Protein AF-A0A7W0C0Z3-F1 (afdb_monomer_lite)

Secondary structure (DSSP, 8-state):
--HHHHHHHHHHHHHHHHHHHHHHHHHHHHHHHHTTPEEPSSS--EE-----TT-GGGSS--EEEEEEEETTEEEEEEEEEEE--SEETTEE-SS-EEEEEEEE------

Organism: NCBI:txid247480

Sequence (110 aa):
MSVGKEIKNIYDAILKICTETSHFISVVNDLFVRYGWNPVGGNGVMWDRSTHYAQPRFWLPYFQQRVFATEQDTTKGVGINIIFDEASRELMNTIPFVFCCYIKVENSGR

Radius of gyration: 16.99 Å; chains: 1; bounding box: 42×29×55 Å

Structure (mmCIF, N/CA/C/O backbone):
data_AF-A0A7W0C0Z3-F1
#
_entry.id   AF-A0A7W0C0Z3-F1
#
loop_
_atom_site.group_PDB
_atom_site.id
_atom_site.type_symbol
_atom_site.label_atom_id
_atom_site.label_alt_id
_atom_site.label_comp_id
_atom_site.label_asym_id
_atom_site.label_entity_id
_atom_site.label_seq_id
_atom_site.pdbx_PDB_ins_code
_atom_site.Cartn_x
_atom_site.Cartn_y
_atom_site.Cartn_z
_atom_site.occupancy
_atom_site.B_iso_or_equiv
_atom_site.auth_seq_id
_atom_site.auth_comp_id
_atom_site.auth_asym_id
_atom_site.auth_atom_id
_atom_site.pdbx_PDB_model_num
ATOM 1 N N . MET A 1 1 ? 20.460 1.263 -26.770 1.00 57.25 1 MET A N 1
ATOM 2 C CA . MET A 1 1 ? 19.302 1.533 -25.885 1.00 57.25 1 MET A CA 1
ATOM 3 C C . MET A 1 1 ? 19.310 3.010 -25.532 1.00 57.25 1 MET A C 1
ATOM 5 O O . MET A 1 1 ? 20.378 3.505 -25.201 1.00 57.25 1 MET A O 1
ATOM 9 N N . SER A 1 2 ? 18.190 3.727 -25.670 1.00 85.50 2 SER A N 1
ATOM 10 C CA . SER A 1 2 ? 18.106 5.145 -25.287 1.00 85.50 2 SER A CA 1
ATOM 11 C C . SER A 1 2 ? 17.600 5.277 -23.850 1.00 85.50 2 SER A C 1
ATOM 13 O O . SER A 1 2 ? 16.687 4.561 -23.444 1.00 85.50 2 SER A O 1
ATOM 15 N N . VAL A 1 3 ? 18.168 6.219 -23.094 1.00 85.38 3 VAL A N 1
ATOM 16 C CA . VAL A 1 3 ? 17.823 6.486 -21.684 1.00 85.38 3 VAL A CA 1
ATOM 17 C C . VAL A 1 3 ? 16.313 6.689 -21.484 1.00 85.38 3 VAL A C 1
ATOM 19 O O . VAL A 1 3 ? 15.741 6.180 -20.526 1.00 85.38 3 VAL A O 1
ATOM 22 N N . GLY A 1 4 ? 15.636 7.355 -22.427 1.00 86.56 4 GLY A N 1
ATOM 23 C CA . GLY A 1 4 ? 14.189 7.582 -22.350 1.00 86.56 4 GLY A CA 1
ATOM 24 C C . GLY A 1 4 ? 13.344 6.302 -22.375 1.00 86.56 4 GLY A C 1
ATOM 25 O O . GLY A 1 4 ? 12.313 6.245 -21.709 1.00 86.56 4 GLY A O 1
ATOM 26 N N . LYS A 1 5 ? 13.782 5.255 -23.089 1.00 91.69 5 LYS A N 1
ATOM 27 C CA . LYS A 1 5 ? 13.070 3.967 -23.118 1.00 91.69 5 LYS A CA 1
ATOM 28 C C . LYS A 1 5 ? 13.166 3.251 -21.768 1.00 91.69 5 LYS A C 1
ATOM 30 O O . LYS A 1 5 ? 12.169 2.717 -21.298 1.00 91.69 5 LYS A O 1
ATOM 35 N N . GLU A 1 6 ? 14.335 3.296 -21.133 1.00 86.62 6 GLU A N 1
ATOM 36 C CA . GLU A 1 6 ? 14.548 2.694 -19.811 1.00 86.62 6 GLU A CA 1
ATOM 37 C C . GLU A 1 6 ? 13.727 3.400 -18.726 1.00 86.62 6 GLU A C 1
ATOM 39 O O . GLU A 1 6 ? 13.042 2.742 -17.948 1.00 86.62 6 GLU A O 1
ATOM 44 N N . ILE A 1 7 ? 13.704 4.738 -18.729 1.00 83.44 7 ILE A N 1
ATOM 45 C CA . ILE A 1 7 ? 12.886 5.518 -17.784 1.00 83.44 7 ILE A CA 1
ATOM 46 C C . ILE A 1 7 ? 11.398 5.187 -17.944 1.00 83.44 7 ILE A C 1
ATOM 48 O O . ILE A 1 7 ? 10.699 4.998 -16.948 1.00 83.44 7 ILE A O 1
ATOM 52 N N . LYS A 1 8 ? 10.909 5.069 -19.185 1.00 85.56 8 LYS A N 1
ATOM 53 C CA . LYS A 1 8 ? 9.518 4.682 -19.436 1.00 85.56 8 LYS A CA 1
ATOM 54 C C . LYS A 1 8 ? 9.203 3.281 -18.902 1.00 85.56 8 LYS A C 1
ATOM 56 O O . LYS A 1 8 ? 8.174 3.109 -18.258 1.00 85.56 8 LYS A O 1
ATOM 61 N N . ASN A 1 9 ? 10.085 2.308 -19.122 1.00 87.44 9 ASN A N 1
ATOM 62 C CA . ASN A 1 9 ? 9.893 0.950 -18.610 1.00 87.44 9 ASN A CA 1
ATOM 63 C C . ASN A 1 9 ? 9.805 0.926 -17.073 1.00 87.44 9 ASN A C 1
ATOM 65 O O . ASN A 1 9 ? 8.956 0.229 -16.521 1.00 87.44 9 ASN A O 1
ATOM 69 N N . ILE A 1 10 ? 10.648 1.710 -16.388 1.00 83.00 10 ILE A N 1
ATOM 70 C CA . ILE A 1 10 ? 10.611 1.856 -14.924 1.00 83.00 10 ILE A CA 1
ATOM 71 C C . ILE A 1 10 ? 9.271 2.454 -14.482 1.00 83.00 10 ILE A C 1
ATOM 73 O O . ILE A 1 10 ? 8.620 1.909 -13.592 1.00 83.00 10 ILE A O 1
ATOM 77 N N . TYR A 1 11 ? 8.833 3.540 -15.125 1.00 82.06 11 TYR A N 1
ATOM 78 C CA . TYR A 1 11 ? 7.552 4.176 -14.821 1.00 82.06 11 TYR A CA 1
ATOM 79 C C . TYR A 1 11 ? 6.371 3.211 -14.993 1.00 82.06 11 TYR A C 1
ATOM 81 O O . TYR A 1 11 ? 5.550 3.081 -14.088 1.00 82.06 11 TYR A O 1
ATOM 89 N N . ASP A 1 12 ? 6.305 2.502 -16.122 1.00 84.69 12 ASP A N 1
ATOM 90 C CA . ASP A 1 12 ? 5.214 1.569 -16.418 1.00 84.69 12 ASP A CA 1
ATOM 91 C C . ASP A 1 12 ? 5.175 0.413 -15.396 1.00 84.69 12 ASP A C 1
ATOM 93 O O . ASP A 1 12 ? 4.099 0.001 -14.955 1.00 84.69 12 ASP A O 1
ATOM 97 N N . ALA A 1 13 ? 6.343 -0.081 -14.964 1.00 83.88 13 ALA A N 1
ATOM 98 C CA . ALA A 1 13 ? 6.440 -1.107 -13.927 1.00 83.88 13 ALA A CA 1
ATOM 99 C C . ALA A 1 13 ? 5.939 -0.603 -12.561 1.00 83.88 13 ALA A C 1
ATOM 101 O O . ALA A 1 13 ? 5.150 -1.290 -11.908 1.00 83.88 13 ALA A O 1
ATOM 102 N N . ILE A 1 14 ? 6.338 0.606 -12.150 1.00 79.81 14 ILE A N 1
ATOM 103 C CA . ILE A 1 14 ? 5.875 1.232 -10.901 1.00 79.81 14 ILE A CA 1
ATOM 104 C C . ILE A 1 14 ? 4.362 1.462 -10.945 1.00 79.81 14 ILE A C 1
ATOM 106 O O . ILE A 1 14 ? 3.659 1.114 -9.997 1.00 79.81 14 ILE A O 1
ATOM 110 N N . LEU A 1 15 ? 3.841 1.996 -12.053 1.00 82.06 15 LEU A N 1
ATOM 111 C CA . LEU A 1 15 ? 2.411 2.246 -12.231 1.00 82.06 15 LEU A CA 1
ATOM 112 C C . LEU A 1 15 ? 1.589 0.962 -12.079 1.00 82.06 15 LEU A C 1
ATOM 114 O O . LEU A 1 15 ? 0.550 0.965 -11.414 1.00 82.06 15 LEU A O 1
ATOM 118 N N . LYS A 1 16 ? 2.069 -0.143 -12.656 1.00 84.94 16 LYS A N 1
ATOM 119 C CA . LYS A 1 16 ? 1.428 -1.450 -12.515 1.00 84.94 16 LYS A CA 1
ATOM 120 C C . LYS A 1 16 ? 1.400 -1.908 -11.055 1.00 84.94 16 LYS A C 1
ATOM 122 O O . LYS A 1 16 ? 0.336 -2.275 -10.568 1.00 84.94 16 LYS A O 1
ATOM 127 N N . ILE A 1 17 ? 2.527 -1.833 -10.342 1.00 79.31 17 IL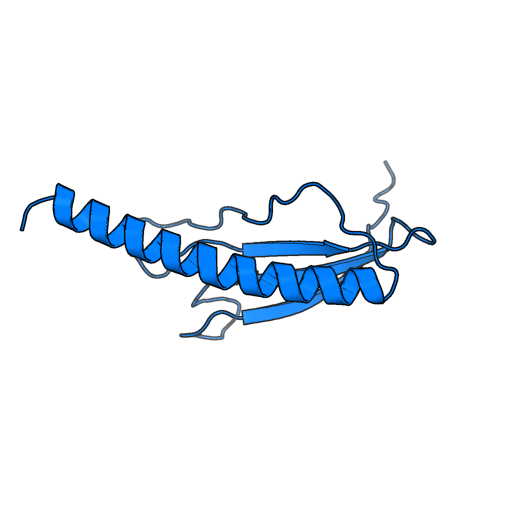E A N 1
ATOM 128 C CA . ILE A 1 17 ? 2.607 -2.206 -8.917 1.00 79.31 17 ILE A CA 1
ATOM 129 C C . ILE A 1 17 ? 1.635 -1.365 -8.081 1.00 79.31 17 ILE A C 1
ATOM 131 O O . ILE A 1 17 ? 0.860 -1.913 -7.296 1.00 79.31 17 ILE A O 1
ATOM 135 N N . CYS A 1 18 ? 1.626 -0.046 -8.276 1.00 78.56 18 CYS A N 1
ATOM 136 C CA . CYS A 1 18 ? 0.720 0.852 -7.566 1.00 78.56 18 CYS A CA 1
ATOM 137 C C . CYS A 1 18 ? -0.757 0.539 -7.849 1.00 78.56 18 CYS A C 1
ATOM 139 O O . CYS A 1 18 ? -1.571 0.620 -6.933 1.00 78.56 18 CYS A O 1
ATOM 141 N N . THR A 1 19 ? -1.097 0.157 -9.083 1.00 82.00 19 THR A N 1
ATOM 142 C CA . THR A 1 19 ? -2.469 -0.199 -9.486 1.00 82.00 19 THR A CA 1
ATOM 143 C C . THR A 1 19 ? -2.936 -1.496 -8.829 1.00 82.00 19 THR A C 1
ATOM 145 O O . THR A 1 19 ? -4.016 -1.547 -8.252 1.00 82.00 19 THR A O 1
ATOM 148 N N . GLU A 1 20 ? -2.116 -2.546 -8.853 1.00 84.94 20 GLU A N 1
ATOM 149 C CA . GLU A 1 20 ? -2.476 -3.809 -8.191 1.00 84.94 20 GLU A CA 1
ATOM 150 C C . GLU A 1 20 ? -2.583 -3.633 -6.671 1.00 84.94 20 GLU A C 1
ATOM 152 O O . GLU A 1 20 ? -3.480 -4.174 -6.021 1.00 84.94 20 GLU A O 1
ATOM 157 N N . THR A 1 21 ? -1.701 -2.815 -6.094 1.00 80.00 21 THR A N 1
ATOM 158 C CA . THR A 1 21 ? -1.723 -2.558 -4.652 1.00 80.00 21 THR A CA 1
ATOM 159 C C . THR A 1 21 ? -2.921 -1.699 -4.243 1.00 80.00 21 THR A C 1
ATOM 161 O O . THR A 1 21 ? -3.511 -1.942 -3.190 1.00 80.00 21 THR A O 1
ATOM 164 N N . SER A 1 22 ? -3.343 -0.740 -5.078 1.00 82.62 22 SER A N 1
ATOM 165 C CA . SER A 1 22 ? -4.551 0.048 -4.814 1.00 82.62 22 SER A CA 1
ATOM 166 C C . SER A 1 22 ? -5.806 -0.824 -4.833 1.00 82.62 22 SER A C 1
ATOM 168 O O . SER A 1 22 ? -6.614 -0.712 -3.915 1.00 82.62 22 SER A O 1
ATOM 170 N N . HIS A 1 23 ? -5.931 -1.756 -5.786 1.00 87.06 23 HIS A N 1
ATOM 171 C CA . HIS A 1 23 ? -7.029 -2.726 -5.806 1.00 87.06 23 HIS A CA 1
ATOM 172 C C . HIS A 1 23 ? -7.077 -3.561 -4.522 1.00 87.06 23 HIS A C 1
ATOM 174 O O . HIS A 1 23 ? -8.140 -3.704 -3.916 1.00 87.06 23 HIS A O 1
ATOM 180 N N . PHE A 1 24 ? -5.928 -4.073 -4.071 1.00 86.62 24 PHE A N 1
ATOM 181 C CA . PHE A 1 24 ? -5.847 -4.819 -2.818 1.00 86.62 24 PHE A CA 1
ATOM 182 C C . PHE A 1 24 ? -6.288 -3.972 -1.610 1.00 86.62 24 PHE A C 1
ATOM 184 O O . PHE A 1 24 ? -7.139 -4.404 -0.830 1.00 86.62 24 PHE A O 1
ATOM 191 N N . ILE A 1 25 ? -5.764 -2.748 -1.473 1.00 84.19 25 ILE A N 1
ATOM 192 C CA . ILE A 1 25 ? -6.116 -1.846 -0.365 1.00 84.19 25 ILE A CA 1
ATOM 193 C C . ILE A 1 25 ? -7.602 -1.474 -0.401 1.00 84.19 25 ILE A C 1
ATOM 195 O O . ILE A 1 25 ? -8.220 -1.401 0.659 1.00 84.19 25 ILE A O 1
ATOM 199 N N . SER A 1 26 ? -8.198 -1.283 -1.580 1.00 87.44 26 SER A N 1
ATOM 200 C CA . SER A 1 26 ? -9.636 -1.030 -1.721 1.00 87.44 26 SER A CA 1
ATOM 201 C C . SER A 1 26 ? -10.476 -2.182 -1.172 1.00 87.44 26 SER A C 1
ATOM 203 O O . SER A 1 26 ? -11.382 -1.943 -0.378 1.00 87.44 26 SER A O 1
ATOM 205 N N . VAL A 1 27 ? -10.132 -3.432 -1.505 1.00 90.19 27 VAL A N 1
ATOM 206 C CA . VAL A 1 27 ? -10.831 -4.615 -0.971 1.00 90.19 27 VAL A CA 1
ATOM 207 C C . VAL A 1 27 ? -10.715 -4.687 0.554 1.00 90.19 27 VAL A C 1
ATOM 209 O O . VAL A 1 27 ? -11.708 -4.927 1.243 1.00 90.19 27 VAL A O 1
ATOM 212 N N . VAL A 1 28 ? -9.518 -4.446 1.097 1.00 88.50 28 VAL A N 1
ATOM 213 C CA . VAL A 1 28 ? -9.290 -4.406 2.550 1.00 88.50 28 VAL A CA 1
ATOM 214 C C . VAL A 1 28 ? -10.111 -3.292 3.204 1.00 88.50 28 VAL A C 1
ATOM 216 O O . VAL A 1 28 ? -10.760 -3.522 4.221 1.00 88.50 28 VAL A O 1
ATOM 219 N N . ASN A 1 29 ? -10.107 -2.094 2.622 1.00 88.25 29 ASN A N 1
ATOM 220 C CA . ASN A 1 29 ? -10.844 -0.945 3.133 1.00 88.25 29 ASN A CA 1
ATOM 221 C C . ASN A 1 29 ? -12.348 -1.227 3.196 1.00 88.25 29 ASN A C 1
ATOM 223 O O . ASN A 1 29 ? -12.959 -1.016 4.241 1.00 88.25 29 ASN A O 1
ATOM 227 N N . ASP A 1 30 ? -12.925 -1.769 2.124 1.00 90.38 30 ASP A N 1
ATOM 228 C CA . ASP A 1 30 ? -14.344 -2.124 2.076 1.00 90.38 30 ASP A CA 1
ATOM 229 C C . ASP A 1 30 ? -14.707 -3.183 3.122 1.00 90.38 30 ASP A C 1
ATOM 231 O O . ASP A 1 30 ? -15.768 -3.104 3.744 1.00 90.38 30 ASP A O 1
ATOM 235 N N . LEU A 1 31 ? -13.824 -4.160 3.354 1.00 91.25 31 LEU A N 1
ATOM 236 C CA . LEU A 1 31 ? -14.023 -5.184 4.376 1.00 91.25 31 LEU A CA 1
ATOM 237 C C . LEU A 1 31 ? -14.073 -4.571 5.782 1.00 91.25 31 LEU A C 1
ATOM 239 O O . LEU A 1 31 ? -15.014 -4.828 6.528 1.00 91.25 31 LEU A O 1
ATOM 243 N N . PHE A 1 32 ? -13.094 -3.739 6.139 1.00 89.06 32 PHE A N 1
ATOM 244 C CA . PHE A 1 32 ? -13.030 -3.100 7.458 1.00 89.06 32 PHE A CA 1
ATOM 245 C C . PHE A 1 32 ? -14.211 -2.155 7.701 1.00 89.06 32 PHE A C 1
ATOM 247 O O . PHE A 1 32 ? -14.822 -2.207 8.770 1.00 89.06 32 PHE A O 1
ATOM 254 N N . VAL A 1 33 ? -14.592 -1.362 6.695 1.00 88.25 33 VAL A N 1
ATOM 255 C CA . VAL A 1 33 ? -15.762 -0.474 6.771 1.00 88.25 33 VAL A CA 1
ATOM 256 C C . VAL A 1 33 ? -17.048 -1.270 7.004 1.00 88.25 33 VAL A C 1
ATOM 258 O O . VAL A 1 33 ? -17.851 -0.897 7.858 1.00 88.25 33 VAL A O 1
ATOM 261 N N . ARG A 1 34 ? -17.232 -2.415 6.331 1.00 91.25 34 ARG A N 1
ATOM 262 C CA . ARG A 1 34 ? -18.384 -3.307 6.579 1.00 91.25 34 ARG A CA 1
ATOM 263 C C . ARG A 1 34 ? -18.435 -3.842 8.011 1.00 91.25 34 ARG A C 1
ATOM 265 O O . ARG A 1 34 ? -19.524 -4.104 8.509 1.00 91.25 34 ARG A O 1
ATOM 272 N N . TYR A 1 35 ? -17.286 -3.988 8.669 1.00 88.56 35 TYR A N 1
ATOM 273 C CA . TYR A 1 35 ? -17.190 -4.405 10.071 1.00 88.56 35 TYR A CA 1
ATOM 274 C C . TYR A 1 35 ? -17.239 -3.237 11.071 1.00 88.56 35 TYR A C 1
ATOM 276 O O . TYR A 1 35 ? -16.970 -3.442 12.252 1.00 88.56 35 TYR A O 1
ATOM 284 N N . GLY A 1 36 ? -17.597 -2.027 10.628 1.00 87.31 36 GLY A N 1
ATOM 285 C CA . GLY A 1 36 ? -17.783 -0.866 11.504 1.00 87.31 36 GLY A CA 1
ATOM 286 C C . GLY A 1 36 ? -16.487 -0.158 11.898 1.00 87.31 36 GLY A C 1
ATOM 287 O O . GLY A 1 36 ? -16.470 0.596 12.870 1.00 87.31 36 GLY A O 1
ATOM 288 N N . TRP A 1 37 ? -15.396 -0.396 11.169 1.00 89.12 37 TRP A N 1
ATOM 289 C CA . TRP A 1 37 ? -14.154 0.341 11.355 1.00 89.12 37 TRP A CA 1
ATOM 290 C C . TRP A 1 37 ? -14.108 1.571 10.461 1.00 89.12 37 TRP A C 1
ATOM 292 O O . TRP A 1 37 ? -14.479 1.524 9.289 1.00 89.12 37 TRP A O 1
ATOM 302 N N . ASN A 1 38 ? -13.554 2.652 10.995 1.00 88.00 38 ASN A N 1
ATOM 303 C CA . ASN A 1 38 ? -13.396 3.899 10.276 1.00 88.00 38 ASN A CA 1
ATOM 304 C C . ASN A 1 38 ? -11.959 4.054 9.777 1.00 88.00 38 ASN A C 1
ATOM 306 O O . ASN A 1 38 ? -11.018 3.973 10.573 1.00 88.00 38 ASN A O 1
ATOM 310 N N . PRO A 1 39 ? -11.756 4.292 8.475 1.00 86.88 39 PRO A N 1
ATOM 311 C CA . PRO A 1 39 ? -10.439 4.616 7.963 1.00 86.88 39 PRO A CA 1
ATOM 312 C C . PRO A 1 39 ? -9.903 5.922 8.560 1.00 86.88 39 PRO A C 1
ATOM 314 O O . PRO A 1 39 ? -10.605 6.931 8.608 1.00 86.88 39 PRO A O 1
ATOM 317 N N . VAL A 1 40 ? -8.632 5.918 8.958 1.00 81.75 40 VAL A N 1
ATOM 318 C CA . VAL A 1 40 ? -7.947 7.091 9.513 1.00 81.75 40 VAL A CA 1
ATOM 319 C C . VAL A 1 40 ? -7.152 7.803 8.420 1.00 81.75 40 VAL A C 1
ATOM 321 O O . VAL A 1 40 ? -6.378 7.175 7.694 1.00 81.75 40 VAL A O 1
ATOM 324 N N . GLY A 1 41 ? -7.310 9.126 8.334 1.00 75.06 41 GLY A N 1
ATOM 325 C CA . GLY A 1 41 ? -6.629 9.963 7.345 1.00 75.06 41 GLY A CA 1
ATOM 326 C C . GLY A 1 41 ? -7.179 9.809 5.922 1.00 75.06 41 GLY A C 1
ATOM 327 O O . GLY A 1 41 ? -8.097 9.030 5.659 1.00 75.06 41 GLY A O 1
ATOM 328 N N . GLY A 1 42 ? -6.614 10.583 4.991 1.00 69.75 42 GLY A N 1
ATOM 329 C CA . GLY A 1 42 ? -6.979 10.517 3.573 1.00 69.75 42 GLY A CA 1
ATOM 330 C C . GLY A 1 42 ? -6.597 9.187 2.910 1.00 69.75 42 GLY A C 1
ATOM 331 O O . GLY A 1 42 ? -6.144 8.247 3.556 1.00 69.75 42 GLY A O 1
ATOM 332 N N . ASN A 1 43 ? -6.722 9.118 1.586 1.00 68.50 43 ASN A N 1
ATOM 333 C CA . ASN A 1 43 ? -6.375 7.922 0.801 1.00 68.50 43 ASN A CA 1
ATOM 334 C C . ASN A 1 43 ? -4.862 7.783 0.526 1.00 68.50 43 ASN A C 1
ATOM 336 O O . ASN A 1 43 ? -4.454 7.037 -0.360 1.00 68.50 43 ASN A O 1
ATOM 340 N N . GLY A 1 44 ? -4.025 8.533 1.250 1.00 62.91 44 GLY A N 1
ATOM 341 C CA . GLY A 1 44 ? -2.571 8.452 1.149 1.00 62.91 44 GLY A CA 1
ATOM 342 C C . GLY A 1 44 ? -2.058 7.261 1.948 1.00 62.91 44 GLY A C 1
ATOM 343 O O . GLY A 1 44 ? -2.330 7.166 3.140 1.00 62.91 44 GLY A O 1
ATOM 344 N N . VAL A 1 45 ? -1.336 6.356 1.288 1.00 60.28 45 VAL A N 1
ATOM 345 C CA . VAL A 1 45 ? -0.920 5.076 1.883 1.00 60.28 45 VAL A CA 1
ATOM 346 C C . VAL A 1 45 ? 0.563 4.774 1.720 1.00 60.28 45 VAL A C 1
ATOM 348 O O . VAL A 1 45 ? 0.955 3.691 2.102 1.00 60.28 45 VAL A O 1
ATOM 351 N N . MET A 1 46 ? 1.395 5.656 1.155 1.00 59.53 46 MET A N 1
ATOM 352 C CA . MET A 1 46 ? 2.779 5.328 0.766 1.00 59.53 46 MET A CA 1
ATOM 353 C C . MET A 1 46 ? 3.815 6.125 1.573 1.00 59.53 46 MET A C 1
ATOM 355 O O . MET A 1 46 ? 3.749 7.353 1.599 1.00 59.53 46 MET A O 1
ATOM 359 N N . TRP A 1 47 ? 4.790 5.436 2.183 1.00 61.31 47 TRP A N 1
ATOM 360 C CA . TRP A 1 47 ? 5.905 6.050 2.920 1.00 61.31 47 TRP A CA 1
ATOM 361 C C . TRP A 1 47 ? 7.277 5.640 2.395 1.00 61.31 47 TRP A C 1
ATOM 363 O O . TRP A 1 47 ? 7.574 4.450 2.265 1.00 61.31 47 TRP A O 1
ATOM 373 N N . ASP A 1 48 ? 8.140 6.640 2.197 1.00 59.50 48 ASP A N 1
ATOM 374 C CA . ASP A 1 48 ? 9.494 6.430 1.704 1.00 59.50 48 ASP A CA 1
ATOM 375 C C . ASP A 1 48 ? 10.371 5.654 2.707 1.00 59.50 48 ASP A C 1
ATOM 377 O O . ASP A 1 48 ? 10.462 6.017 3.879 1.00 59.50 48 ASP A O 1
ATOM 381 N N . ARG A 1 49 ? 11.011 4.576 2.249 1.00 58.28 49 ARG A N 1
ATOM 382 C CA . ARG A 1 49 ? 12.009 3.784 2.985 1.00 58.28 49 ARG A CA 1
ATOM 383 C C . ARG A 1 49 ? 13.278 3.509 2.166 1.00 58.28 49 ARG A C 1
ATOM 385 O O . ARG A 1 49 ? 14.132 2.756 2.630 1.00 58.28 49 ARG A O 1
ATOM 392 N N . SER A 1 50 ? 13.410 4.081 0.972 1.00 60.59 50 SER A N 1
ATOM 393 C CA . SER A 1 50 ? 14.529 3.815 0.068 1.00 60.59 50 SER A CA 1
ATOM 394 C C . SER A 1 50 ? 15.773 4.552 0.553 1.00 60.59 50 SER A C 1
ATOM 396 O O . SER A 1 50 ? 15.787 5.776 0.650 1.00 60.59 50 SER A O 1
ATOM 398 N N . THR A 1 51 ? 16.841 3.815 0.860 1.00 56.28 51 THR A N 1
ATOM 399 C CA . THR A 1 51 ? 18.047 4.388 1.488 1.00 56.28 51 THR A CA 1
ATOM 400 C C . THR A 1 51 ? 19.318 4.265 0.650 1.00 56.28 51 THR A C 1
ATOM 402 O O . THR A 1 51 ? 20.330 4.856 1.025 1.00 56.28 51 THR A O 1
ATOM 405 N N . HIS A 1 52 ? 19.316 3.535 -0.480 1.00 58.97 52 HIS A N 1
ATOM 406 C CA . HIS A 1 52 ? 20.567 3.235 -1.191 1.00 58.97 52 HIS A CA 1
ATOM 407 C C . HIS A 1 52 ? 20.440 3.088 -2.721 1.00 58.97 52 HIS A C 1
ATOM 409 O O . HIS A 1 52 ? 19.883 2.117 -3.224 1.00 58.97 52 HIS A O 1
ATOM 415 N N . TYR A 1 53 ? 21.043 4.009 -3.488 1.00 59.09 53 TYR A N 1
ATOM 416 C CA . TYR A 1 53 ? 20.935 4.038 -4.959 1.00 59.09 53 TYR A CA 1
ATOM 417 C C . TYR A 1 53 ? 21.724 2.944 -5.692 1.00 59.09 53 TYR A C 1
ATOM 419 O O . TYR A 1 53 ? 21.347 2.543 -6.787 1.00 59.09 53 TYR A O 1
ATOM 427 N N . ALA A 1 54 ? 22.817 2.445 -5.106 1.00 60.97 54 ALA A N 1
ATOM 428 C CA . ALA A 1 54 ? 23.643 1.417 -5.747 1.00 60.97 54 ALA A CA 1
ATOM 429 C C . ALA A 1 54 ? 23.128 -0.012 -5.510 1.00 60.97 54 ALA A C 1
ATOM 431 O O . ALA A 1 54 ? 23.742 -0.977 -5.957 1.00 60.97 54 ALA A O 1
ATOM 432 N N . GLN A 1 55 ? 22.027 -0.165 -4.772 1.00 64.94 55 GLN A N 1
ATOM 433 C CA . GLN A 1 55 ? 21.464 -1.465 -4.438 1.00 64.94 55 GLN A CA 1
ATOM 434 C C . GLN A 1 55 ? 19.980 -1.473 -4.830 1.00 64.94 55 GLN A C 1
ATOM 436 O O . GLN A 1 55 ? 19.133 -1.108 -4.018 1.00 64.94 55 GLN A O 1
ATOM 441 N N . PRO A 1 56 ? 19.650 -1.903 -6.065 1.00 60.94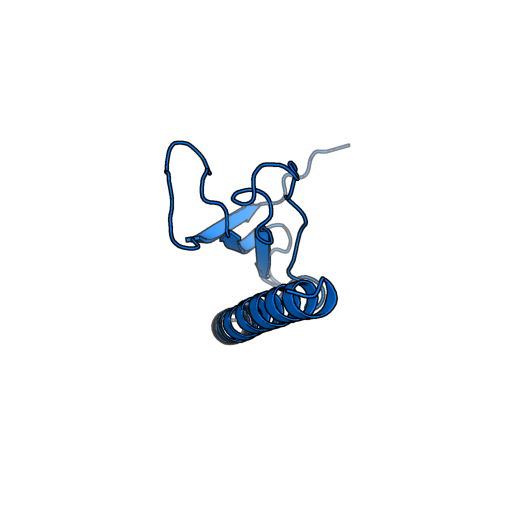 56 PRO A N 1
ATOM 442 C CA . PRO A 1 56 ? 18.291 -1.849 -6.614 1.00 60.94 56 PRO A CA 1
ATOM 443 C C . PRO A 1 56 ? 17.216 -2.509 -5.734 1.0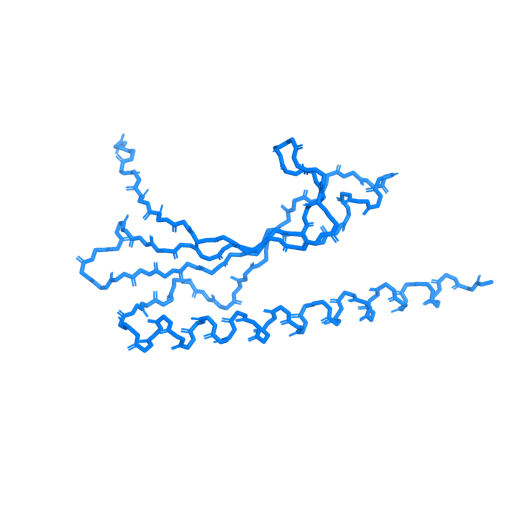0 60.94 56 PRO A C 1
ATOM 445 O O . PRO A 1 56 ? 16.055 -2.116 -5.766 1.00 60.94 56 PRO A O 1
ATOM 448 N N . ARG A 1 57 ? 17.613 -3.489 -4.913 1.00 57.91 57 ARG A N 1
ATOM 449 C CA . ARG A 1 57 ? 16.752 -4.194 -3.950 1.00 57.91 57 ARG A CA 1
ATOM 450 C C . ARG A 1 57 ? 16.224 -3.282 -2.831 1.00 57.91 57 ARG A C 1
ATOM 452 O O . ARG A 1 57 ? 15.142 -3.530 -2.321 1.00 57.91 57 ARG A O 1
ATOM 459 N N . PHE A 1 58 ? 16.934 -2.197 -2.516 1.00 58.38 58 PHE A N 1
ATOM 460 C CA . PHE A 1 58 ? 16.522 -1.155 -1.561 1.00 58.38 58 PHE A CA 1
ATOM 461 C C . PHE A 1 58 ? 15.949 0.095 -2.252 1.00 58.38 58 PHE A C 1
ATOM 463 O O . PHE A 1 58 ? 15.832 1.152 -1.634 1.00 58.38 58 PHE A O 1
ATOM 470 N N . TRP A 1 59 ? 15.645 -0.016 -3.549 1.00 59.22 59 TRP A N 1
ATOM 471 C CA . TRP A 1 59 ? 15.050 1.034 -4.383 1.00 59.22 59 TRP A CA 1
ATOM 472 C C . TRP A 1 59 ? 13.554 0.805 -4.637 1.00 59.22 59 TRP A C 1
ATOM 474 O O . TRP A 1 59 ? 12.881 1.684 -5.174 1.00 59.22 59 TRP A O 1
ATOM 484 N N . LEU A 1 60 ? 13.037 -0.380 -4.287 1.00 57.56 60 LEU A N 1
ATOM 485 C CA . LEU A 1 60 ? 11.628 -0.723 -4.457 1.00 57.56 60 LEU A CA 1
ATOM 486 C C . LEU A 1 60 ? 10.750 0.060 -3.471 1.00 57.56 60 LEU A C 1
ATOM 488 O O . LEU A 1 60 ? 11.160 0.326 -2.339 1.00 57.56 60 LEU A O 1
ATOM 492 N N . PRO A 1 61 ? 9.531 0.443 -3.884 1.00 58.16 61 PRO A N 1
ATOM 493 C CA . PRO A 1 61 ? 8.717 1.338 -3.100 1.00 58.16 61 PRO A CA 1
ATOM 494 C C . PRO A 1 61 ? 8.105 0.587 -1.917 1.00 58.16 61 PRO A C 1
ATOM 496 O O . PRO A 1 61 ? 7.111 -0.113 -2.053 1.00 58.16 61 PRO A O 1
ATOM 499 N N . TYR A 1 62 ? 8.647 0.883 -0.743 1.00 65.50 62 TYR A N 1
ATOM 500 C CA . TYR A 1 62 ? 7.861 1.528 0.304 1.00 65.50 62 TYR A CA 1
ATOM 501 C C . TYR A 1 62 ? 6.931 0.674 1.152 1.00 65.50 62 TYR A C 1
ATOM 503 O O . TYR A 1 62 ? 6.216 -0.226 0.726 1.00 65.50 62 TYR A O 1
ATOM 511 N N . PHE A 1 63 ? 6.941 1.042 2.425 1.00 63.34 63 PHE A N 1
ATOM 512 C CA . PHE A 1 63 ? 5.930 0.650 3.375 1.00 63.34 63 PHE A CA 1
ATOM 513 C C . PHE A 1 63 ? 4.639 1.345 2.962 1.00 63.34 63 PHE A C 1
ATOM 515 O O . PHE A 1 63 ? 4.576 2.579 2.945 1.00 63.34 63 PHE A O 1
ATOM 522 N N . GLN A 1 64 ? 3.630 0.558 2.606 1.00 72.81 64 GLN A N 1
ATOM 523 C CA . GLN A 1 64 ? 2.279 1.065 2.519 1.00 72.81 64 GLN A CA 1
ATOM 524 C C . GLN A 1 64 ? 1.492 0.683 3.752 1.00 72.81 64 GLN A C 1
ATOM 526 O O . 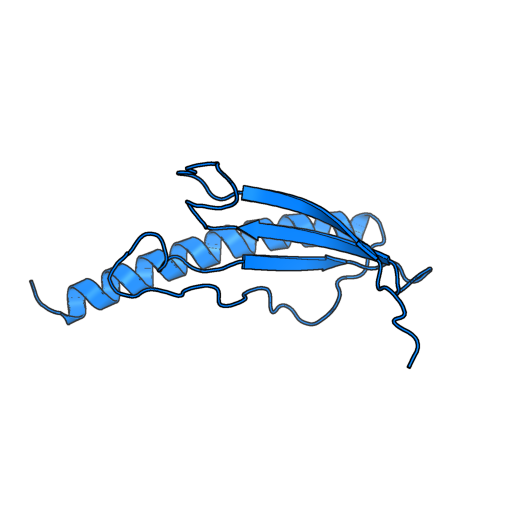GLN A 1 64 ? 1.570 -0.453 4.205 1.00 72.81 64 GLN A O 1
ATOM 531 N N . GLN A 1 65 ? 0.724 1.613 4.295 1.00 77.25 65 GLN A N 1
ATOM 532 C CA . GLN A 1 65 ? -0.121 1.342 5.449 1.00 77.25 65 GLN A CA 1
ATOM 533 C C . GLN A 1 65 ? -1.481 2.011 5.301 1.00 77.25 65 GLN A C 1
ATOM 535 O O . GLN A 1 65 ? -1.608 3.180 4.936 1.00 77.25 65 GLN A O 1
ATOM 540 N N . ARG A 1 66 ? -2.513 1.245 5.647 1.00 84.62 66 ARG A N 1
ATOM 541 C CA . ARG A 1 66 ? -3.859 1.748 5.876 1.00 84.62 66 ARG A CA 1
ATOM 542 C C . ARG A 1 66 ? -4.225 1.510 7.332 1.00 84.62 66 ARG A C 1
ATOM 544 O O . ARG A 1 66 ? -4.159 0.379 7.808 1.00 84.62 66 ARG A O 1
ATOM 551 N N . VAL A 1 67 ? -4.584 2.583 8.028 1.00 83.06 67 VAL A N 1
ATOM 552 C CA . VAL A 1 67 ? -4.969 2.545 9.440 1.00 83.06 67 VAL A CA 1
ATOM 553 C C . VAL A 1 67 ? -6.478 2.673 9.563 1.00 83.06 67 VAL A C 1
ATOM 555 O O . VAL A 1 67 ? -7.101 3.497 8.891 1.00 83.06 67 VAL A O 1
ATOM 558 N N . PHE A 1 68 ? -7.042 1.874 10.456 1.00 85.75 68 PHE A N 1
ATOM 559 C CA . PHE A 1 68 ? -8.443 1.888 10.832 1.00 85.75 68 PHE A CA 1
ATOM 560 C C . PHE A 1 68 ? -8.566 2.112 12.337 1.00 85.75 68 PHE A C 1
ATOM 562 O O . PHE A 1 68 ? -7.760 1.589 13.103 1.00 85.75 68 PHE A O 1
ATOM 569 N N . ALA A 1 69 ? -9.581 2.852 12.764 1.00 84.56 69 ALA A N 1
ATOM 570 C CA . A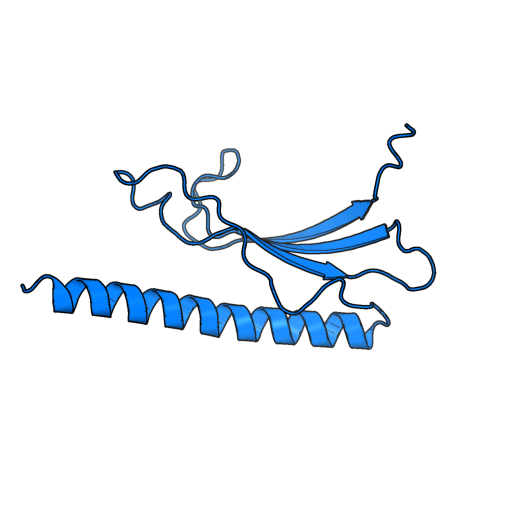LA A 1 69 ? -9.921 3.074 14.165 1.00 84.56 69 ALA A CA 1
ATOM 571 C C . ALA A 1 69 ? -11.409 2.796 14.397 1.00 84.56 69 ALA A C 1
ATOM 573 O O . ALA A 1 69 ? -12.195 2.713 13.453 1.00 84.56 69 ALA A O 1
ATOM 574 N N . THR A 1 70 ? -11.804 2.658 15.658 1.00 77.88 70 THR A N 1
ATOM 575 C CA . THR A 1 70 ? -13.224 2.593 16.039 1.00 77.88 70 THR A CA 1
ATOM 576 C C . THR A 1 70 ? -13.661 3.934 16.618 1.00 77.88 70 THR A C 1
ATOM 578 O O . THR A 1 70 ? -12.850 4.637 17.216 1.00 77.88 70 THR A O 1
ATOM 581 N N . GLU A 1 71 ? -14.943 4.284 16.492 1.00 71.06 71 GLU A N 1
ATOM 582 C CA . GLU A 1 71 ? -15.496 5.494 17.137 1.00 71.06 71 GLU A CA 1
ATOM 583 C C . GLU A 1 71 ? -15.448 5.417 18.665 1.00 71.06 71 GLU A C 1
ATOM 585 O O . GLU A 1 71 ? -15.397 6.437 19.345 1.00 71.06 71 GLU A O 1
ATOM 590 N N . GLN A 1 72 ? -15.451 4.196 19.200 1.00 69.50 72 GLN A N 1
ATOM 591 C CA . GLN A 1 72 ? -15.476 3.921 20.633 1.00 69.50 72 GLN A CA 1
ATOM 592 C C . GLN A 1 72 ? -14.139 4.243 21.312 1.00 69.50 72 GLN A C 1
ATOM 594 O O . GLN A 1 72 ? -14.126 4.618 22.482 1.00 69.50 72 GLN A O 1
ATOM 599 N N . ASP A 1 73 ? -13.021 4.087 20.598 1.00 70.12 73 ASP A N 1
ATOM 600 C CA . ASP A 1 73 ? -11.683 4.352 21.124 1.00 70.12 73 ASP A CA 1
ATOM 601 C C . ASP A 1 73 ? -10.717 4.712 19.987 1.00 70.12 73 ASP A C 1
ATOM 603 O O . ASP A 1 73 ? -10.195 3.842 19.285 1.00 70.12 73 ASP A O 1
ATOM 607 N N . THR A 1 74 ? -10.453 6.010 19.822 1.00 68.31 74 THR A N 1
ATOM 608 C CA . THR A 1 74 ? -9.521 6.536 18.813 1.00 68.31 74 THR A CA 1
ATOM 609 C C . THR A 1 74 ? -8.051 6.303 19.170 1.00 68.31 74 THR A C 1
ATOM 611 O O . THR A 1 74 ? -7.177 6.526 18.334 1.00 68.31 74 THR A O 1
ATOM 614 N N . THR A 1 75 ? -7.753 5.830 20.388 1.00 70.12 75 THR A N 1
ATOM 615 C CA . THR A 1 75 ? -6.389 5.461 20.805 1.00 70.12 75 THR A CA 1
ATOM 616 C C . THR A 1 75 ? -6.015 4.045 20.378 1.00 70.12 75 THR A C 1
ATOM 618 O O . THR A 1 75 ? -4.866 3.629 20.546 1.00 70.12 75 THR A O 1
ATOM 621 N N . LYS A 1 76 ? -6.969 3.297 19.811 1.00 74.12 76 LYS A N 1
ATOM 622 C CA . LYS A 1 76 ? -6.800 1.927 19.336 1.00 74.12 76 LYS A CA 1
ATOM 623 C C . LYS A 1 76 ? -7.148 1.835 17.861 1.00 74.12 76 LYS A C 1
ATOM 625 O O . LYS A 1 76 ? -8.140 2.391 17.396 1.00 74.12 76 LYS A O 1
ATOM 630 N N . GLY A 1 77 ? -6.350 1.075 17.130 1.00 83.44 77 GLY A N 1
ATOM 631 C CA . GLY A 1 77 ? -6.559 0.881 15.711 1.00 83.44 77 GLY A CA 1
ATOM 632 C C . GLY A 1 77 ? -5.965 -0.410 15.189 1.00 83.44 77 GLY A C 1
ATOM 633 O O . GLY A 1 77 ? -5.271 -1.146 15.889 1.00 83.44 77 GLY A O 1
ATOM 634 N N . VAL A 1 78 ? -6.246 -0.669 13.923 1.00 85.75 78 VAL A N 1
ATOM 635 C CA . VAL A 1 78 ? -5.648 -1.749 13.152 1.00 85.75 78 VAL A CA 1
ATOM 636 C C . VAL A 1 78 ? -4.883 -1.131 11.995 1.00 85.75 78 VAL A C 1
ATOM 638 O O . VAL A 1 78 ? -5.432 -0.334 11.238 1.00 85.75 78 VAL A O 1
ATOM 641 N N . GLY A 1 79 ? -3.610 -1.489 11.868 1.00 84.69 79 GLY A N 1
ATOM 642 C CA . GLY A 1 79 ? -2.782 -1.147 10.720 1.00 84.69 79 GLY A CA 1
ATOM 643 C C . GLY A 1 79 ? -2.652 -2.342 9.793 1.00 84.69 79 GLY A C 1
ATOM 644 O O . GLY A 1 79 ? -2.165 -3.393 10.209 1.00 84.69 79 GLY A O 1
ATOM 645 N N . ILE A 1 80 ? -3.045 -2.172 8.536 1.00 84.62 80 ILE A N 1
ATOM 646 C CA . ILE A 1 80 ? -2.708 -3.106 7.464 1.00 84.62 80 ILE A CA 1
ATOM 647 C C . ILE A 1 80 ? -1.494 -2.551 6.750 1.00 84.62 80 ILE A C 1
ATOM 649 O O . ILE A 1 80 ? -1.560 -1.457 6.195 1.00 84.62 80 ILE A O 1
ATOM 653 N N . ASN A 1 81 ? -0.397 -3.298 6.792 1.00 79.19 81 ASN A N 1
ATOM 654 C CA . ASN A 1 81 ? 0.894 -2.869 6.286 1.00 79.19 81 ASN A CA 1
ATOM 655 C C . ASN A 1 81 ? 1.324 -3.781 5.142 1.00 79.19 81 ASN A C 1
ATOM 657 O O . ASN A 1 81 ? 1.242 -5.002 5.270 1.00 79.19 81 ASN A O 1
ATOM 661 N N . ILE A 1 82 ? 1.811 -3.185 4.062 1.00 78.56 82 ILE A N 1
ATOM 662 C CA . ILE A 1 82 ? 2.361 -3.866 2.899 1.00 78.56 82 ILE A CA 1
ATOM 663 C C . ILE A 1 82 ? 3.814 -3.432 2.773 1.00 78.56 82 ILE A C 1
ATOM 665 O O . ILE A 1 82 ? 4.106 -2.243 2.654 1.00 78.56 82 ILE A O 1
ATOM 669 N N . ILE A 1 83 ? 4.729 -4.390 2.848 1.00 76.38 83 ILE A N 1
ATOM 670 C CA . ILE A 1 83 ? 6.165 -4.146 2.753 1.00 76.38 83 ILE A CA 1
ATOM 671 C C . ILE A 1 83 ? 6.694 -4.794 1.480 1.00 76.38 83 ILE A C 1
ATOM 673 O O . ILE A 1 83 ? 6.616 -6.010 1.312 1.00 76.38 83 ILE A O 1
ATOM 677 N N . PHE A 1 84 ? 7.282 -3.964 0.624 1.00 71.56 84 PHE A N 1
ATOM 678 C CA . PHE A 1 84 ? 8.031 -4.362 -0.564 1.00 71.56 84 PHE A CA 1
ATOM 679 C C . PHE A 1 84 ? 9.540 -4.270 -0.265 1.00 71.56 84 PHE A C 1
ATOM 681 O O . PHE A 1 84 ? 10.255 -3.476 -0.867 1.00 71.56 84 PHE A O 1
ATOM 688 N N . ASP A 1 85 ? 10.002 -5.032 0.731 1.00 64.31 85 ASP A N 1
ATOM 689 C CA . ASP A 1 85 ? 11.390 -5.048 1.221 1.00 64.31 85 ASP A CA 1
ATOM 690 C C . ASP A 1 85 ? 11.886 -6.498 1.255 1.00 64.31 85 ASP A C 1
ATOM 692 O O . ASP A 1 85 ? 11.275 -7.358 1.897 1.00 64.31 85 ASP A O 1
ATOM 696 N N . GLU A 1 86 ? 12.986 -6.771 0.554 1.00 56.94 86 GLU A N 1
ATOM 697 C CA . GLU A 1 86 ? 13.607 -8.096 0.526 1.00 56.94 86 GLU A CA 1
ATOM 698 C C . GLU A 1 86 ? 14.411 -8.387 1.802 1.00 56.94 86 GLU A C 1
ATOM 700 O O . GLU A 1 86 ? 14.731 -9.544 2.050 1.00 56.94 86 GLU A O 1
ATOM 705 N N . ALA A 1 87 ? 14.705 -7.385 2.639 1.00 55.44 87 ALA A N 1
ATOM 706 C CA . ALA A 1 87 ? 15.566 -7.529 3.810 1.00 55.44 87 ALA A CA 1
ATOM 707 C C . ALA A 1 87 ? 14.939 -6.917 5.075 1.00 55.44 87 ALA A C 1
ATOM 709 O O . ALA A 1 87 ? 15.487 -6.015 5.709 1.00 55.44 87 ALA A O 1
ATOM 710 N N . SER A 1 88 ? 13.795 -7.452 5.500 1.00 54.28 88 SER A N 1
ATOM 711 C CA . SER A 1 88 ? 13.231 -7.152 6.819 1.00 54.28 88 SER A CA 1
ATOM 712 C C . SER A 1 88 ? 13.539 -8.288 7.796 1.00 54.28 88 SER A C 1
ATOM 714 O O . SER A 1 88 ? 12.961 -9.363 7.672 1.00 54.28 88 SER A O 1
ATOM 716 N N . ARG A 1 89 ? 14.382 -8.016 8.807 1.00 52.44 89 ARG A N 1
ATOM 717 C CA . ARG A 1 89 ? 14.636 -8.871 9.991 1.00 52.44 89 ARG A CA 1
ATOM 718 C C . ARG A 1 89 ? 14.853 -10.358 9.648 1.00 52.44 89 ARG A C 1
ATOM 720 O O . ARG A 1 89 ? 13.959 -11.174 9.832 1.00 52.44 89 ARG A O 1
ATOM 727 N N . GLU A 1 90 ? 16.058 -10.680 9.173 1.00 54.16 90 GLU A N 1
ATOM 728 C CA . GLU A 1 90 ? 16.570 -12.044 8.898 1.00 54.16 90 GLU A CA 1
ATOM 729 C C . GLU A 1 90 ? 15.884 -12.838 7.771 1.00 54.16 90 GLU A C 1
ATOM 731 O O . GLU A 1 90 ? 16.423 -13.848 7.322 1.00 54.16 90 GLU A O 1
ATOM 736 N N . LEU A 1 91 ? 14.755 -12.370 7.240 1.00 52.19 91 LEU A N 1
ATOM 737 C CA . LEU A 1 91 ? 14.077 -12.997 6.109 1.00 52.19 91 LEU A CA 1
ATOM 738 C C . LEU A 1 91 ? 14.511 -12.338 4.793 1.00 52.19 91 LEU A C 1
ATOM 740 O O . LEU A 1 91 ? 14.196 -11.173 4.551 1.00 52.19 91 LEU A O 1
ATOM 744 N N . MET A 1 92 ? 15.222 -13.093 3.945 1.00 55.38 92 MET A N 1
ATOM 745 C CA . MET A 1 92 ? 15.387 -12.750 2.528 1.00 55.38 92 MET A CA 1
ATOM 746 C C . MET A 1 92 ? 14.085 -13.060 1.808 1.00 55.38 92 MET A C 1
ATOM 748 O O . MET A 1 92 ? 13.739 -14.228 1.625 1.00 55.38 92 MET A O 1
ATOM 752 N N . ASN A 1 93 ? 13.364 -12.025 1.403 1.00 55.19 93 ASN A N 1
ATOM 753 C CA . ASN A 1 93 ? 12.046 -12.203 0.837 1.00 55.19 93 ASN A CA 1
ATOM 754 C C . ASN A 1 93 ? 11.921 -11.720 -0.605 1.00 55.19 93 ASN A C 1
ATOM 756 O O . ASN A 1 93 ? 12.058 -10.544 -0.914 1.00 55.19 93 ASN A O 1
ATOM 760 N N . THR A 1 94 ? 11.528 -12.629 -1.487 1.00 58.38 94 THR A N 1
ATOM 761 C CA . THR A 1 94 ? 11.323 -12.353 -2.914 1.00 58.38 94 THR A CA 1
ATOM 762 C C . THR A 1 94 ? 9.905 -11.877 -3.258 1.00 58.38 94 THR A C 1
ATOM 764 O O . THR A 1 94 ? 9.597 -11.676 -4.431 1.00 58.38 94 THR A O 1
ATOM 767 N N . ILE A 1 95 ? 9.027 -11.717 -2.260 1.00 64.62 95 ILE A N 1
ATOM 768 C CA . ILE A 1 95 ? 7.586 -11.463 -2.421 1.00 64.62 95 ILE A CA 1
ATOM 769 C C . ILE A 1 95 ? 7.153 -10.385 -1.408 1.00 64.62 95 ILE A C 1
ATOM 771 O O . ILE A 1 95 ? 7.674 -10.400 -0.298 1.00 64.62 95 ILE A O 1
ATOM 775 N N . PRO A 1 96 ? 6.226 -9.461 -1.725 1.00 69.12 96 PRO A N 1
ATOM 776 C CA . PRO A 1 96 ? 5.725 -8.482 -0.752 1.00 69.12 96 PRO A CA 1
ATOM 777 C C . PRO A 1 96 ? 5.005 -9.136 0.441 1.00 69.12 96 PRO A C 1
ATOM 779 O O . PRO A 1 96 ? 4.274 -10.110 0.256 1.00 69.12 96 PRO A O 1
ATOM 782 N N . PHE A 1 97 ? 5.142 -8.571 1.649 1.00 74.38 97 PHE A N 1
ATOM 783 C CA . PHE A 1 97 ? 4.422 -9.043 2.848 1.00 74.38 97 PHE A CA 1
ATOM 784 C C . PHE A 1 97 ? 3.269 -8.137 3.181 1.00 74.38 97 PHE A C 1
ATOM 786 O O . PHE A 1 97 ? 3.445 -6.926 3.294 1.00 74.38 97 PHE A O 1
ATOM 793 N N . VAL A 1 98 ? 2.130 -8.756 3.462 1.00 77.06 98 VAL A N 1
ATOM 794 C CA . VAL A 1 98 ? 1.005 -8.104 4.116 1.00 77.06 98 VAL A CA 1
ATOM 795 C C . VAL A 1 98 ? 0.948 -8.589 5.558 1.00 77.06 98 VAL A C 1
ATOM 797 O O . VAL A 1 98 ? 0.907 -9.793 5.803 1.00 77.06 98 VAL A O 1
ATOM 800 N N . PHE A 1 99 ? 0.908 -7.667 6.516 1.00 77.69 99 PHE A N 1
ATOM 801 C CA . PHE A 1 99 ? 0.635 -8.007 7.910 1.00 77.69 99 PHE A CA 1
ATOM 802 C C . PHE A 1 99 ? -0.313 -7.008 8.564 1.00 77.69 99 PHE A C 1
ATOM 804 O O . PHE A 1 99 ? -0.311 -5.808 8.282 1.00 77.69 99 PHE A O 1
ATOM 811 N N . CYS A 1 100 ? -1.120 -7.542 9.473 1.00 80.75 100 CYS A N 1
ATOM 812 C CA . CYS A 1 100 ? -2.075 -6.806 10.280 1.00 80.75 100 CYS A CA 1
ATOM 813 C C . CYS A 1 100 ? -1.495 -6.631 11.684 1.00 80.75 100 CYS A C 1
ATOM 815 O O . CYS A 1 100 ? -1.141 -7.618 12.329 1.00 80.75 100 CYS A O 1
ATOM 817 N N . CYS A 1 101 ? -1.399 -5.394 12.166 1.00 81.00 101 CYS A N 1
ATOM 818 C CA . CYS A 1 101 ? -0.980 -5.105 13.533 1.00 81.00 101 CYS A CA 1
ATOM 819 C C . CYS A 1 101 ? -2.058 -4.332 14.288 1.00 81.00 101 CYS A C 1
ATOM 821 O O . CYS A 1 101 ? -2.752 -3.480 13.734 1.00 81.00 101 CYS A O 1
ATOM 823 N N . TYR A 1 102 ? -2.180 -4.627 15.578 1.00 82.00 102 TYR A N 1
ATOM 824 C CA . TYR A 1 102 ? -2.939 -3.793 16.494 1.00 82.00 102 TYR A CA 1
ATOM 825 C C . TYR A 1 102 ? -2.076 -2.596 16.899 1.00 82.00 102 TYR A C 1
ATOM 827 O O . TYR A 1 102 ? -0.948 -2.765 17.364 1.00 82.00 102 TYR A O 1
ATOM 835 N N . ILE A 1 103 ? -2.602 -1.393 16.699 1.00 78.69 103 ILE A N 1
ATOM 836 C CA . ILE A 1 103 ? -1.944 -0.129 17.014 1.00 78.69 103 ILE A CA 1
ATOM 837 C C . ILE A 1 103 ? -2.609 0.430 18.265 1.00 78.69 103 ILE A C 1
ATOM 839 O O . ILE A 1 103 ? -3.825 0.605 18.308 1.00 78.69 103 ILE A O 1
ATOM 843 N N . LYS A 1 104 ? -1.806 0.735 19.281 1.00 77.38 104 LYS A N 1
ATOM 844 C CA . LYS A 1 104 ? -2.244 1.480 20.456 1.00 77.38 104 LYS A CA 1
ATOM 845 C C . LYS A 1 104 ? -1.399 2.739 20.549 1.00 77.38 104 LYS A C 1
ATOM 847 O O . LYS A 1 104 ? -0.175 2.647 20.572 1.00 77.38 104 LYS A O 1
ATOM 852 N N . VAL A 1 105 ? -2.045 3.896 20.585 1.00 69.69 105 VAL A N 1
ATOM 853 C CA . VAL A 1 105 ? -1.362 5.159 20.854 1.00 69.69 105 VAL A CA 1
ATOM 854 C C . VAL A 1 105 ? -0.974 5.148 22.327 1.00 69.69 105 VAL A C 1
ATOM 856 O O . VAL A 1 105 ? -1.833 5.112 23.209 1.00 69.69 105 VAL A O 1
ATOM 859 N N . GLU A 1 106 ? 0.325 5.131 22.610 1.00 67.19 106 GLU A N 1
ATOM 860 C CA . GLU A 1 106 ? 0.794 5.445 23.950 1.00 67.19 106 GLU A CA 1
ATOM 861 C C . GLU A 1 106 ? 0.619 6.947 24.155 1.00 67.19 106 GLU A C 1
ATOM 863 O O . GLU A 1 106 ? 1.237 7.755 23.463 1.00 67.19 106 GLU A O 1
ATOM 868 N N . ASN A 1 107 ? -0.235 7.328 25.108 1.00 55.69 107 ASN A N 1
ATOM 869 C CA . ASN A 1 107 ? -0.203 8.676 25.657 1.00 55.69 107 ASN A CA 1
ATOM 870 C C . ASN A 1 107 ? 1.135 8.828 26.383 1.00 55.69 107 ASN A C 1
ATOM 872 O O . ASN A 1 107 ? 1.236 8.582 27.585 1.00 55.69 107 ASN A O 1
ATOM 876 N N . SER A 1 108 ? 2.180 9.200 25.649 1.00 48.59 108 SER A N 1
ATOM 877 C CA . SER A 1 108 ? 3.403 9.717 26.238 1.00 48.59 108 SER A CA 1
ATOM 878 C C . SER A 1 108 ? 3.040 11.061 26.859 1.00 48.59 108 SER A C 1
ATOM 880 O O . SER A 1 108 ? 3.044 12.084 26.175 1.00 48.59 108 SER A O 1
ATOM 882 N N . GLY A 1 109 ? 2.626 11.026 28.128 1.00 45.03 109 GLY A N 1
ATOM 883 C CA . GLY A 1 109 ? 2.338 12.216 28.913 1.00 45.03 109 GLY A CA 1
ATOM 884 C C . GLY A 1 109 ? 3.512 13.184 28.814 1.00 45.03 109 GLY A C 1
ATOM 885 O O . GLY A 1 109 ? 4.633 12.859 29.207 1.00 45.03 109 GLY A O 1
ATOM 886 N N . ARG A 1 110 ? 3.240 14.349 28.238 1.00 37.31 110 ARG A N 1
ATOM 887 C CA . ARG A 1 110 ? 4.009 15.571 28.423 1.00 37.31 110 ARG A CA 1
ATOM 888 C C . ARG A 1 110 ? 3.067 16.603 29.004 1.00 37.31 110 ARG A C 1
ATOM 890 O O . ARG A 1 110 ? 1.917 16.658 28.514 1.00 37.31 110 ARG A O 1
#

Foldseek 3Di:
DDPVVVVVVVVVVLVVVVVVVLVVVVVVQVVCVVVQWDWDDDPDFFDDDQDDDVDVLSVDGGKGWIWTDHPVDRQKIKIWIKDSHCDDDPHRDPDIDTDIDIGGHPCPDD

pLDDT: mean 73.61, std 12.83, range [37.31, 91.69]

=== Feature glossary ===
Each block in this record encodes a different view of the same protein. In brief:

Predicted aligned error. PAE(i, j) answers: if I align the predicted and true structures on residue i, how far off (in Å) do I expect residue j to be? A block-diagonal PAE matrix with low values on the blocks and high values off-diagonal is the signature of a multi-domain protein with confidently predicted domains but uncertain inter-domain orientation.

Contact-map, Ramachandran, and PAE plots. Plot images: a contact map (which residues are close in 3D, as an N×N binary image), a Ramachandran scatter (backbone torsion angles, revealing secondary-structure composition at a glance), and — for AlphaFold structures — a PAE heatmap (pairwise prediction confidence).

Backbone torsions (φ/ψ). φ (phi) and ψ (psi) are the two rotatable backbone dihedrals per residue: φ is the C(i-1)–N–Cα–C torsion, ψ is the N–Cα–C–N(i+1) torsion, both in degrees on (−180°, 180°]. α-helical residues cluster near (−60°, −45°); β-strand residues near (−120°, +130°). A Ramachandran plot is simply a scatter of (φ, ψ) for every residue.

Foldseek 3Di. A 3Di character summarizes, for each residue, the relative orientation of the Cα frame of its nearest spatial neighbor. Because it encodes fold topology rather than chemistry, 3Di alignments detect remote structural similarity that sequence alignment misses.

Radius of gyration, Cα contacts, bounding box. Three whole-structure scalars: the radius of gyration (RMS distance of Cα from centroid, in Å), the count of Cα–Cα contacts (pairs closer than 8 Å and separated by more than four residues in sequence — i.e. tertiary, not local, contacts), and the bounding-box dimensions. Together they distinguish compact globular folds from extended fibres or disordered chains.

Sequence. Sequence gives the chain of amino acids in standard one-letter code (A=alanine, C=cysteine, …, Y=tyrosine), read N→C. It is the only feature that is directly encoded by the gene; all structural features are derived from the folded form of this sequence.

mmCIF coordinates. 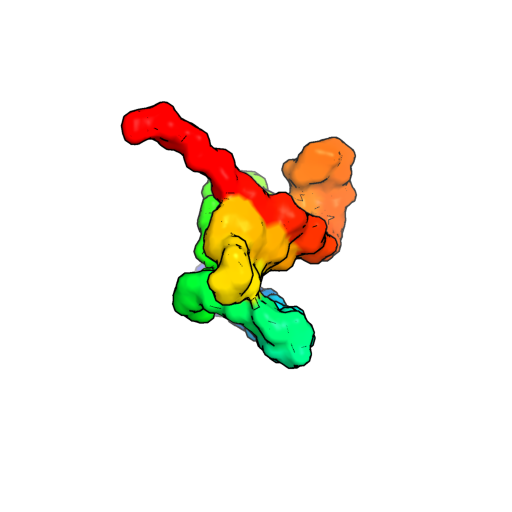Atomic coordinates in PDBx/mmCIF format — the same representation the Protein Data Bank distributes. Each line of the _atom_site loop places one backbone atom in Cartesian space (units: ångströms, origin: arbitrary).

Secondary structure (3-state, P-SEA). Three-state secondary structure (P-SEA) collapses the eight DSSP classes into helix (a), strand (b), and coil (c). P-SEA assigns these from Cα geometry alone — distances and angles — without requiring backbone oxygens, so it works on any Cα trace.

InterPro / GO / CATH / organism. Functional annotations link the protein to curated databases. InterPro entries identify conserved domains and families by matching the sequence against member-database signatures (Pfam, PROSITE, CDD, …). Gene Ontology (GO) terms describe molecular function, biological process, and cellular component in a controlled vocabulary. CATH places the structure in a hierarchical fold classification (Class/Architecture/Topology/Homologous-superfamily). The organism is the source species.

B-factor. B-factor (Debye–Waller factor) reflects atomic displacement in the crystal lattice. It is an experimental observable (units Å²), not a prediction; low values mean the atom is pinned down, high values mean it moves or is heterogeneous across the crystal.

Rendered structure images. Structure images are PyMOL renders from six orthogonal camera directions. Cartoon representation draws helices as coils and strands as arrows; sticks shows the backbone as bonds; surface shows the solvent-excluded envelope. Rainbow coloring maps sequence position to hue (blue→red, N→C); chain coloring assigns a distinct color per polypeptide.

Solvent-accessible surface area. Solvent-accessible surface area (SASA) is the area in Å² traced out by the centre of a 1.4 Å probe sphere (a water molecule) rolled over the protein's van der Waals surface (Shrake–Rupley / Lee–Richards construction). Buried residues have near-zero SASA; fully exposed residues can exceed 200 Å². The total SASA scales roughly with the number of surface residues.

Secondary structure (8-state, DSSP). The SS8 string is DSSP's per-residue secondary-structure call. α-helix (H) means an i→i+4 H-bond ladder; β-strand (E) means the residue participates in a β-sheet; 3₁₀ (G) and π (I) are tighter and wider helices; T/S are turns/bends; '-' is loop.

pLDDT. For AlphaFold models, the B-factor field carries pLDDT — the model's own estimate of local accuracy on a 0–100 scale. Regions with pLDDT<50 should be treated as essentially unmodeled; they often correspond to intrinsically disordered segments.

Nearest PDB structures. Nearest PDB neighbors are the top structural matches found by Foldseek when searching this structure against the entire Protein Data Bank. Each hit reports a TM-score (0 to 1; >0.5 almost always implies the same fold) and an E-value. These are *structural* homologs — they may share no detectable sequence similarity.